Protein AF-A0A340X6Y0-F1 (afdb_monomer_lite)

pLDDT: mean 79.67, std 22.43, range [31.09, 96.88]

InterPro domains:
  IPR039491 Required for excision 1-B domain-containing protein [PF14966] (42-130)
  IPR039491 Required for excision 1-B domain-containing protein [PTHR28309] (11-131)

Radius of gyration: 25.01 Å; chains: 1; bounding box: 80×52×49 Å

Organism: Lipotes vexillifer (NCBI:txid118797)

Structure (mmCIF, N/CA/C/O backbone):
data_AF-A0A340X6Y0-F1
#
_entry.id   AF-A0A340X6Y0-F1
#
loop_
_atom_site.group_PDB
_atom_site.id
_atom_site.type_symbol
_atom_site.label_atom_id
_atom_site.label_alt_id
_atom_site.label_comp_id
_atom_site.label_asym_id
_atom_site.label_entity_id
_atom_site.label_seq_id
_atom_site.pdbx_PDB_ins_code
_atom_site.Cartn_x
_atom_site.Cartn_y
_atom_site.Cartn_z
_atom_site.occupancy
_atom_site.B_iso_or_equiv
_atom_site.auth_seq_id
_atom_site.auth_comp_id
_atom_site.auth_asym_id
_atom_site.auth_atom_id
_atom_site.pdbx_PDB_model_num
ATOM 1 N N . MET A 1 1 ? 61.331 38.396 15.611 1.00 37.50 1 MET A N 1
ATOM 2 C CA . MET A 1 1 ? 61.531 38.656 14.172 1.00 37.50 1 MET A CA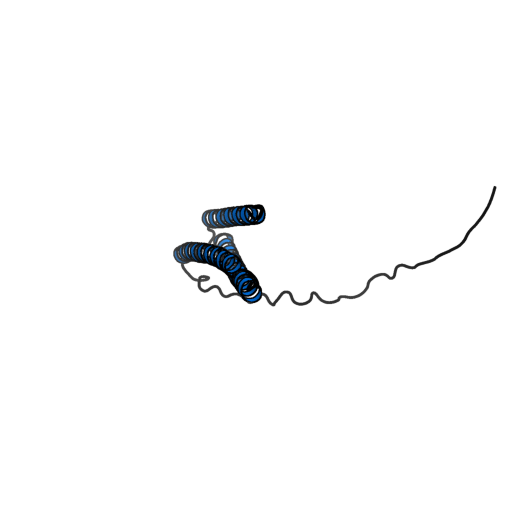 1
ATOM 3 C C . MET A 1 1 ? 60.151 38.738 13.546 1.00 37.50 1 MET A C 1
ATOM 5 O O . MET A 1 1 ? 59.350 37.839 13.745 1.00 37.50 1 MET A O 1
ATOM 9 N N . ILE A 1 2 ? 59.870 39.891 12.961 1.00 39.97 2 ILE A N 1
ATOM 10 C CA . ILE A 1 2 ? 58.587 40.432 12.496 1.00 39.97 2 ILE A CA 1
ATOM 11 C C . ILE A 1 2 ? 58.506 40.220 10.989 1.00 39.97 2 ILE A C 1
ATOM 13 O O . ILE A 1 2 ? 59.497 40.556 10.351 1.00 39.97 2 ILE A O 1
ATOM 17 N N . ILE A 1 3 ? 57.360 39.779 10.451 1.00 44.31 3 ILE A N 1
ATOM 18 C CA . ILE A 1 3 ? 56.737 40.378 9.252 1.00 44.31 3 ILE A CA 1
ATOM 19 C C . ILE A 1 3 ? 55.204 40.285 9.393 1.00 44.31 3 ILE A C 1
ATOM 21 O O . ILE A 1 3 ? 54.645 39.226 9.670 1.00 44.31 3 ILE A O 1
ATOM 25 N N . THR A 1 4 ? 54.586 41.450 9.241 1.00 41.12 4 THR A N 1
ATOM 26 C CA . THR A 1 4 ? 53.172 41.848 9.207 1.00 41.12 4 THR A CA 1
ATOM 27 C C . THR A 1 4 ? 52.508 41.563 7.846 1.00 41.12 4 THR A C 1
ATOM 29 O O . THR A 1 4 ? 53.166 41.652 6.818 1.00 41.12 4 THR A O 1
ATOM 32 N N . GLU A 1 5 ? 51.235 41.142 7.855 1.00 38.66 5 GLU A N 1
ATOM 33 C CA . GLU A 1 5 ? 50.047 41.845 7.301 1.00 38.66 5 GLU A CA 1
ATOM 34 C C . GLU A 1 5 ? 49.744 41.646 5.798 1.00 38.66 5 GLU A C 1
ATOM 36 O O . GLU A 1 5 ? 50.576 41.924 4.945 1.00 38.66 5 GLU A O 1
ATOM 41 N N . ALA A 1 6 ? 48.503 41.233 5.488 1.00 38.78 6 ALA A N 1
ATOM 42 C CA . ALA A 1 6 ? 47.619 41.916 4.528 1.00 38.78 6 ALA A CA 1
ATOM 43 C C . ALA A 1 6 ? 46.203 41.315 4.539 1.00 38.78 6 ALA A C 1
ATOM 45 O O . ALA A 1 6 ? 46.008 40.103 4.477 1.00 38.78 6 ALA A O 1
ATOM 46 N N . ALA A 1 7 ? 45.235 42.221 4.630 1.00 40.28 7 ALA A N 1
ATOM 47 C CA . ALA A 1 7 ? 43.799 42.025 4.703 1.00 40.28 7 ALA A CA 1
ATOM 48 C C . ALA A 1 7 ? 43.176 41.268 3.515 1.00 40.28 7 ALA A C 1
ATOM 50 O O . ALA A 1 7 ? 43.543 41.474 2.361 1.00 40.28 7 ALA A O 1
ATOM 51 N N . ALA A 1 8 ? 42.115 40.515 3.810 1.00 43.84 8 ALA A N 1
ATOM 52 C CA . ALA A 1 8 ? 40.936 40.440 2.952 1.00 43.84 8 ALA A CA 1
ATOM 53 C C . ALA A 1 8 ? 39.704 40.231 3.841 1.00 43.84 8 ALA A C 1
ATOM 55 O O . ALA A 1 8 ? 39.361 39.130 4.266 1.00 43.84 8 ALA A O 1
ATOM 56 N N . GLU A 1 9 ? 39.092 41.359 4.160 1.00 40.72 9 GLU A N 1
ATOM 57 C CA . GLU A 1 9 ? 37.748 41.510 4.686 1.00 40.72 9 GLU A CA 1
ATOM 58 C C . GLU A 1 9 ? 36.755 40.865 3.702 1.00 40.72 9 GLU A C 1
ATOM 60 O O . GLU A 1 9 ? 36.733 41.201 2.519 1.00 40.72 9 GLU A O 1
ATOM 65 N N . SER A 1 10 ? 35.929 39.923 4.155 1.00 37.00 10 SER A N 1
ATOM 66 C CA . SER A 1 10 ? 34.710 39.578 3.425 1.00 37.00 10 SER A CA 1
ATOM 67 C C . SER A 1 10 ? 33.596 39.364 4.429 1.00 37.00 10 SER A C 1
ATOM 69 O O . SER A 1 10 ? 33.452 38.317 5.060 1.00 37.00 10 SER A O 1
ATOM 71 N N . ALA A 1 11 ? 32.891 40.467 4.639 1.00 39.59 11 ALA A N 1
ATOM 72 C CA . ALA A 1 11 ? 31.735 40.592 5.487 1.00 39.59 11 ALA A CA 1
ATOM 73 C C . ALA A 1 11 ? 30.682 39.532 5.147 1.00 39.59 11 ALA A C 1
ATOM 75 O O . ALA A 1 11 ? 30.276 39.352 3.999 1.00 39.59 11 ALA A O 1
ATOM 76 N N . VAL A 1 12 ? 30.199 38.881 6.198 1.00 49.22 12 VAL A N 1
ATOM 77 C CA . VAL A 1 12 ? 28.907 38.203 6.225 1.00 49.22 12 VAL A CA 1
ATOM 78 C C . VAL A 1 12 ? 27.821 39.230 5.880 1.00 49.22 12 VAL A C 1
ATOM 80 O O . VAL A 1 12 ? 27.726 40.237 6.584 1.00 49.22 12 VAL A O 1
ATOM 83 N N . PRO A 1 13 ? 26.934 38.990 4.901 1.00 40.34 13 PRO A N 1
ATOM 84 C CA . PRO A 1 13 ? 25.617 39.582 4.939 1.00 40.34 13 PRO A CA 1
ATOM 85 C C . PRO A 1 13 ? 24.702 38.637 5.715 1.00 40.34 13 PRO A C 1
ATOM 87 O O . PRO A 1 13 ? 24.416 37.510 5.306 1.00 40.34 13 PRO A O 1
ATOM 90 N N . ALA A 1 14 ? 24.275 39.123 6.877 1.00 37.88 14 ALA A N 1
ATOM 91 C CA . ALA A 1 14 ? 23.161 38.580 7.619 1.00 37.88 14 ALA A CA 1
ATOM 92 C C . ALA A 1 14 ? 21.919 38.497 6.721 1.00 37.88 14 ALA A C 1
ATOM 94 O O . ALA A 1 14 ? 21.638 39.388 5.918 1.00 37.88 14 ALA A O 1
ATOM 95 N N . VAL A 1 15 ? 21.178 37.411 6.905 1.00 46.16 15 VAL A N 1
ATOM 96 C CA . VAL A 1 15 ? 19.830 37.196 6.381 1.00 46.16 15 VAL A CA 1
ATOM 97 C C . VAL A 1 15 ? 18.941 38.371 6.799 1.00 46.16 15 VAL A C 1
ATOM 99 O O . VAL A 1 15 ? 18.979 38.777 7.963 1.00 46.16 15 VAL A O 1
ATOM 102 N N . PRO A 1 16 ? 18.087 38.873 5.899 1.00 41.31 16 PRO A N 1
ATOM 103 C CA . PRO A 1 16 ? 16.692 38.913 6.314 1.00 41.31 16 PRO A CA 1
ATOM 104 C C . PRO A 1 16 ? 15.727 38.566 5.180 1.00 41.31 16 PRO A C 1
ATOM 106 O O . PRO A 1 16 ? 15.932 38.914 4.020 1.00 41.31 16 PRO A O 1
ATOM 109 N N . GLY A 1 17 ? 14.608 37.967 5.573 1.00 31.09 17 GLY A N 1
ATOM 110 C CA . GLY A 1 17 ? 13.371 38.070 4.813 1.00 31.09 17 GLY A CA 1
ATOM 111 C C . GLY A 1 17 ? 12.908 36.762 4.205 1.00 31.09 17 GLY A C 1
ATOM 112 O O . GLY A 1 17 ? 13.247 36.433 3.075 1.00 31.09 17 GLY A O 1
ATOM 113 N N . ASP A 1 18 ? 12.084 36.058 4.978 1.00 45.66 18 ASP A N 1
ATOM 114 C CA . ASP A 1 18 ? 10.811 35.492 4.533 1.00 45.66 18 ASP A CA 1
ATOM 115 C C . ASP A 1 18 ? 10.592 35.432 3.014 1.00 45.66 18 ASP A C 1
ATOM 117 O O . ASP A 1 18 ? 9.851 36.219 2.425 1.00 45.66 18 ASP A O 1
ATOM 121 N N . ALA A 1 19 ? 11.140 34.400 2.384 1.00 36.59 19 ALA A N 1
ATOM 122 C CA . ALA A 1 19 ? 10.556 33.848 1.175 1.00 36.59 19 ALA A CA 1
ATOM 123 C C . ALA A 1 19 ? 9.753 32.614 1.581 1.00 36.59 19 ALA A C 1
ATOM 125 O O . ALA A 1 19 ? 10.180 31.475 1.409 1.00 36.59 19 ALA A O 1
ATOM 126 N N . LYS A 1 20 ? 8.609 32.909 2.213 1.00 39.62 20 LYS A N 1
ATOM 127 C CA . LYS A 1 20 ? 7.320 32.235 2.041 1.00 39.62 20 LYS A CA 1
ATOM 128 C C . LYS A 1 20 ? 7.466 30.779 1.616 1.00 39.62 20 LYS A C 1
ATOM 130 O O . LYS A 1 20 ? 7.682 30.512 0.440 1.00 39.62 20 LYS A O 1
ATOM 135 N N . ALA A 1 21 ? 7.283 29.873 2.579 1.00 40.72 21 ALA A N 1
ATOM 136 C CA . ALA A 1 21 ? 7.015 28.461 2.350 1.00 40.72 21 ALA A CA 1
ATOM 137 C C . ALA A 1 21 ? 6.123 28.304 1.108 1.00 40.72 21 ALA A C 1
ATOM 139 O O . ALA A 1 21 ? 4.916 28.555 1.147 1.00 40.72 21 ALA A O 1
ATOM 140 N N . THR A 1 22 ? 6.759 27.989 -0.020 1.00 36.94 22 THR A N 1
ATOM 141 C CA . THR A 1 22 ? 6.096 27.829 -1.305 1.00 36.94 22 THR A CA 1
ATOM 142 C C . THR A 1 22 ? 5.240 26.592 -1.183 1.00 36.94 22 THR A C 1
ATOM 144 O O . THR A 1 22 ? 5.757 25.480 -1.191 1.00 36.94 22 THR A O 1
ATOM 147 N N . GLY A 1 23 ? 3.945 26.840 -0.989 1.00 39.06 23 GLY A N 1
ATOM 148 C CA . GLY A 1 23 ? 2.847 25.912 -1.193 1.00 39.06 23 GLY A CA 1
ATOM 149 C C . GLY A 1 23 ? 3.182 24.477 -0.826 1.00 39.06 23 GLY A C 1
ATOM 150 O O . GLY A 1 23 ? 3.366 23.645 -1.712 1.00 39.06 23 GLY A O 1
ATOM 151 N N . ALA A 1 24 ? 3.129 24.152 0.471 1.00 36.25 24 ALA A N 1
ATOM 152 C CA . ALA A 1 24 ? 2.503 22.876 0.790 1.00 36.25 24 ALA A CA 1
ATOM 153 C C . ALA A 1 24 ? 1.181 22.899 0.012 1.00 36.25 24 ALA A C 1
ATOM 155 O O . ALA A 1 24 ? 0.448 23.881 0.194 1.00 36.25 24 ALA A O 1
ATOM 156 N N . PRO A 1 25 ? 0.924 21.948 -0.910 1.00 43.91 25 PRO A N 1
ATOM 157 C CA . PRO A 1 25 ? -0.356 21.920 -1.584 1.00 43.91 25 PRO A CA 1
ATOM 158 C C . PRO A 1 25 ? -1.355 21.949 -0.447 1.00 43.91 25 PRO A C 1
ATOM 160 O O . PRO A 1 25 ? -1.241 21.153 0.496 1.00 43.91 25 PRO A O 1
ATOM 163 N N . GLU A 1 26 ? -2.183 22.993 -0.472 1.00 39.19 26 GLU A N 1
ATOM 164 C CA . GLU A 1 26 ? -3.380 23.135 0.330 1.00 39.19 26 GLU A CA 1
ATOM 165 C C . GLU A 1 26 ? -3.858 21.720 0.560 1.00 39.19 26 GLU A C 1
ATOM 167 O O . GLU A 1 26 ? -4.060 21.011 -0.426 1.00 39.19 26 GLU A O 1
ATOM 172 N N . ARG A 1 27 ? -3.764 21.243 1.813 1.00 48.88 27 ARG A N 1
ATOM 173 C CA . ARG A 1 27 ? -4.063 19.852 2.139 1.00 48.88 27 ARG A CA 1
ATOM 174 C C . ARG A 1 27 ? -5.483 19.689 1.655 1.00 48.88 27 ARG A C 1
ATOM 176 O O . ARG A 1 27 ? -6.389 20.090 2.383 1.00 48.88 27 ARG A O 1
ATOM 183 N N . GLU A 1 28 ? -5.657 19.211 0.422 1.00 43.75 28 GLU A N 1
ATOM 184 C CA . GLU A 1 28 ? -6.942 18.857 -0.125 1.00 43.75 28 GLU A CA 1
ATOM 185 C C . GLU A 1 28 ? -7.464 17.988 0.985 1.00 43.75 28 GLU A C 1
ATOM 187 O O . GLU A 1 28 ? -6.822 16.999 1.368 1.00 43.75 28 GLU A O 1
ATOM 192 N N . GLN A 1 29 ? -8.500 18.481 1.657 1.00 47.78 29 GLN A N 1
ATOM 193 C CA . GLN A 1 29 ? -9.176 17.697 2.654 1.00 47.78 29 GLN A CA 1
ATOM 194 C C . GLN A 1 29 ? -9.750 16.579 1.812 1.00 47.78 29 GLN A C 1
ATOM 196 O O . GLN A 1 29 ? -10.812 16.724 1.219 1.00 47.78 29 GLN A O 1
ATOM 201 N N . LEU A 1 30 ? -8.952 15.525 1.641 1.00 65.25 30 LEU A N 1
ATOM 202 C CA . LEU A 1 30 ? -9.315 14.311 0.963 1.00 65.25 30 LEU A CA 1
ATOM 203 C C . LEU A 1 30 ? -10.413 13.786 1.860 1.00 65.25 30 LEU A C 1
ATOM 205 O O . LEU A 1 30 ? -10.168 13.218 2.928 1.00 65.25 30 LEU A O 1
ATOM 209 N N . VAL A 1 31 ? -11.641 14.142 1.496 1.00 83.12 31 VAL A N 1
ATOM 210 C CA . VAL A 1 31 ? -12.831 13.616 2.125 1.00 83.12 31 VAL A CA 1
ATOM 211 C C . VAL A 1 31 ? -12.851 12.175 1.678 1.00 83.12 31 VAL A C 1
ATOM 213 O O . VAL A 1 31 ? -13.279 11.837 0.576 1.00 83.12 31 VAL A O 1
ATOM 216 N N . TRP A 1 32 ? -12.251 11.333 2.509 1.00 87.69 32 TRP A N 1
ATOM 217 C CA . TRP A 1 32 ? -12.184 9.924 2.222 1.00 87.69 32 TRP A CA 1
ATOM 218 C C . TRP A 1 32 ? -13.608 9.369 2.205 1.00 87.69 32 TRP A C 1
ATOM 220 O O . TRP A 1 32 ? -14.364 9.616 3.147 1.00 87.69 32 TRP A O 1
ATOM 230 N N . PRO A 1 33 ? -13.986 8.583 1.187 1.00 87.56 33 PRO A N 1
ATOM 231 C CA . PRO A 1 33 ? -15.345 8.052 1.073 1.00 87.56 33 PRO A CA 1
ATOM 232 C C . PRO A 1 33 ? -15.717 7.134 2.248 1.00 87.56 33 PRO A C 1
ATOM 234 O O . PRO A 1 33 ? -16.889 6.885 2.505 1.00 87.56 33 PRO A O 1
ATOM 237 N N . TRP A 1 34 ? -14.721 6.631 2.982 1.00 90.19 34 TRP A N 1
ATOM 238 C CA . TRP A 1 34 ? -14.896 5.786 4.159 1.00 90.19 34 TRP A CA 1
ATOM 239 C C . TRP A 1 34 ? -14.922 6.547 5.492 1.00 90.19 34 TRP A C 1
ATOM 241 O O . TRP A 1 34 ? -15.042 5.902 6.535 1.00 90.19 34 TRP A O 1
ATOM 251 N N . LYS A 1 35 ? -14.825 7.884 5.496 1.00 89.19 35 LYS A N 1
ATOM 252 C CA . LYS A 1 35 ? -14.695 8.687 6.723 1.00 89.19 35 LYS A CA 1
ATOM 253 C C . LYS A 1 35 ? -15.831 8.434 7.720 1.00 89.19 35 LYS A C 1
ATOM 255 O O . LYS A 1 35 ? -15.558 8.175 8.888 1.00 89.19 35 LYS A O 1
ATOM 260 N N . ASP A 1 36 ? -17.062 8.330 7.227 1.00 88.69 36 ASP A N 1
ATOM 261 C CA . ASP A 1 36 ? -18.253 8.035 8.039 1.00 88.69 36 ASP A CA 1
ATOM 262 C C . ASP A 1 36 ? -18.677 6.553 7.984 1.00 88.69 36 ASP A C 1
ATOM 264 O O . ASP A 1 36 ? -19.691 6.146 8.550 1.00 88.69 36 ASP A O 1
ATOM 268 N N . ALA A 1 37 ? -17.909 5.707 7.291 1.00 93.19 37 ALA A N 1
ATOM 269 C CA . ALA A 1 37 ? -18.257 4.303 7.099 1.00 93.19 37 ALA A CA 1
ATOM 270 C C . ALA A 1 37 ? -17.946 3.455 8.341 1.00 93.19 37 ALA A C 1
ATOM 272 O O . ALA A 1 37 ? -17.024 3.747 9.099 1.00 93.19 37 ALA A O 1
ATOM 273 N N . ALA A 1 38 ? -18.645 2.333 8.529 1.00 95.50 38 ALA A N 1
ATOM 274 C CA . ALA A 1 38 ? -18.382 1.410 9.639 1.00 95.50 38 ALA A CA 1
ATOM 275 C C . ALA A 1 38 ? -16.942 0.849 9.624 1.00 95.50 38 ALA A C 1
ATOM 277 O O . ALA A 1 38 ? -16.329 0.719 8.568 1.00 95.50 38 ALA A O 1
ATOM 278 N N . ILE A 1 39 ? -16.411 0.420 10.779 1.00 94.81 39 ILE A N 1
ATOM 279 C CA . ILE A 1 39 ? -15.050 -0.159 10.891 1.00 94.81 39 ILE A CA 1
ATOM 280 C C . ILE A 1 39 ? -14.827 -1.313 9.899 1.00 94.81 39 ILE A C 1
ATOM 282 O O . ILE A 1 39 ? -13.766 -1.405 9.286 1.00 94.81 39 ILE A O 1
ATOM 286 N N . ARG A 1 40 ? -15.844 -2.157 9.669 1.00 95.38 40 ARG A N 1
ATOM 287 C CA . ARG A 1 40 ? -15.771 -3.231 8.663 1.00 95.38 40 ARG A CA 1
ATOM 288 C C . ARG A 1 40 ? -15.453 -2.706 7.260 1.00 95.38 40 ARG A C 1
ATOM 290 O O . ARG A 1 40 ? -14.691 -3.352 6.552 1.00 95.38 40 ARG A O 1
ATOM 297 N N . ALA A 1 41 ? -15.986 -1.548 6.871 1.00 95.62 41 ALA A N 1
ATOM 298 C CA . ALA A 1 41 ? -15.694 -0.951 5.571 1.00 95.62 41 ALA A CA 1
ATOM 299 C C . ALA A 1 41 ? -14.231 -0.497 5.464 1.00 95.62 41 ALA A C 1
ATOM 301 O O . ALA A 1 41 ? -13.633 -0.663 4.408 1.00 95.62 41 ALA A O 1
ATOM 302 N N . LEU A 1 42 ? -13.623 -0.012 6.553 1.00 95.44 42 LEU A N 1
ATOM 303 C CA . LEU A 1 42 ? -12.199 0.354 6.569 1.00 95.44 42 LEU A CA 1
ATOM 304 C C . LEU A 1 42 ? -11.317 -0.881 6.415 1.00 95.44 42 LEU A C 1
ATOM 306 O O . LEU A 1 42 ? -10.376 -0.865 5.629 1.00 95.44 42 LEU A O 1
ATOM 310 N N . VAL A 1 43 ? -11.654 -1.974 7.106 1.00 95.06 43 VAL A N 1
ATOM 311 C CA . VAL A 1 43 ? -10.947 -3.255 6.950 1.00 95.06 43 VAL A CA 1
ATOM 312 C C . VAL A 1 43 ? -11.040 -3.747 5.504 1.00 95.06 43 VAL A C 1
ATOM 314 O O . VAL A 1 43 ? -10.023 -4.092 4.907 1.00 95.06 43 VAL A O 1
ATOM 317 N N . GLN A 1 44 ? -12.232 -3.709 4.900 1.00 96.12 44 GLN A N 1
ATOM 318 C CA . GLN A 1 44 ? -12.396 -4.070 3.487 1.00 96.12 44 GLN A CA 1
ATOM 319 C C . GLN A 1 44 ? -11.622 -3.136 2.553 1.00 96.12 44 GLN A C 1
ATOM 321 O O . GLN A 1 44 ? -10.999 -3.595 1.596 1.00 96.12 44 GLN A O 1
ATOM 326 N N . ARG A 1 45 ? -11.588 -1.835 2.853 1.00 96.44 45 ARG A N 1
ATOM 327 C CA . ARG A 1 45 ? -10.809 -0.878 2.070 1.00 96.44 45 ARG A CA 1
ATOM 328 C C . ARG A 1 45 ? -9.314 -1.170 2.150 1.00 96.44 45 ARG A C 1
ATOM 330 O O . ARG A 1 45 ? -8.657 -1.132 1.118 1.00 96.44 45 ARG A O 1
ATOM 337 N N . ILE A 1 46 ? -8.787 -1.548 3.316 1.00 95.50 46 ILE A N 1
ATOM 338 C CA . ILE A 1 46 ? -7.389 -1.984 3.454 1.00 95.50 46 ILE A CA 1
ATOM 339 C C . ILE A 1 46 ? -7.113 -3.197 2.560 1.00 95.50 46 ILE A C 1
ATOM 341 O O . ILE A 1 46 ? -6.129 -3.184 1.825 1.00 95.50 46 ILE A O 1
ATOM 345 N N . HIS A 1 47 ? -7.981 -4.215 2.553 1.00 94.81 47 HIS A N 1
ATOM 346 C CA . HIS A 1 47 ? -7.823 -5.366 1.652 1.00 94.81 47 HIS A CA 1
ATOM 347 C C . HIS A 1 47 ? -7.815 -4.959 0.175 1.00 94.81 47 HIS A C 1
ATOM 349 O O . HIS A 1 47 ? -6.984 -5.442 -0.595 1.00 94.81 47 HIS A O 1
ATOM 355 N N . GLN A 1 48 ? -8.695 -4.038 -0.214 1.00 96.25 48 GLN A N 1
ATOM 356 C CA . GLN A 1 48 ? -8.728 -3.514 -1.574 1.00 96.25 48 GLN A CA 1
ATOM 357 C C . GLN A 1 48 ? -7.432 -2.764 -1.925 1.00 96.25 48 GLN A C 1
ATOM 359 O O . GLN A 1 48 ? -6.852 -3.006 -2.980 1.00 96.25 48 GLN A O 1
ATOM 364 N N . LEU A 1 49 ? -6.915 -1.936 -1.015 1.00 95.62 49 LEU A N 1
ATOM 365 C CA . LEU A 1 49 ? -5.641 -1.229 -1.185 1.00 95.62 49 LEU A CA 1
ATOM 366 C C . LEU A 1 49 ? -4.457 -2.204 -1.320 1.00 95.62 49 LEU A C 1
ATOM 368 O O . LEU A 1 49 ? -3.554 -1.978 -2.126 1.00 95.62 49 LEU A O 1
ATOM 372 N N . GLN A 1 50 ? -4.480 -3.332 -0.601 1.00 94.50 50 GLN A N 1
ATOM 373 C CA . GLN A 1 50 ? -3.499 -4.409 -0.783 1.00 94.50 50 GLN A CA 1
ATOM 374 C C . GLN A 1 50 ? -3.587 -5.047 -2.174 1.00 94.50 50 GLN A C 1
ATOM 376 O O . GLN A 1 50 ? -2.561 -5.291 -2.815 1.00 94.50 50 GLN A O 1
ATOM 381 N N . ALA A 1 51 ? -4.802 -5.302 -2.662 1.00 94.25 51 ALA A N 1
ATOM 382 C CA . ALA A 1 51 ? -5.016 -5.855 -3.995 1.00 94.25 51 ALA A CA 1
ATOM 383 C C . ALA A 1 51 ? -4.534 -4.891 -5.094 1.00 94.25 51 ALA A C 1
ATOM 385 O O . ALA A 1 51 ? -3.855 -5.323 -6.031 1.00 94.25 51 ALA A O 1
ATOM 386 N N . GLU A 1 52 ? -4.818 -3.594 -4.948 1.00 94.75 52 GLU A N 1
ATOM 387 C CA . GLU A 1 52 ? -4.356 -2.527 -5.843 1.00 94.75 52 GLU A CA 1
ATOM 388 C C . GLU A 1 52 ? -2.822 -2.462 -5.887 1.00 94.75 52 GLU A C 1
ATOM 390 O O . GLU A 1 52 ? -2.231 -2.498 -6.969 1.00 94.75 52 GLU A O 1
ATOM 395 N N . ARG A 1 53 ? -2.150 -2.483 -4.729 1.00 93.69 53 ARG A N 1
ATOM 396 C CA . ARG A 1 53 ? -0.679 -2.533 -4.650 1.00 93.69 53 ARG A CA 1
ATOM 397 C C . ARG A 1 53 ? -0.095 -3.785 -5.295 1.00 93.69 53 ARG A C 1
ATOM 399 O O . ARG A 1 53 ? 0.875 -3.706 -6.050 1.00 93.69 53 ARG A O 1
ATOM 406 N N . ALA A 1 54 ? -0.687 -4.951 -5.044 1.00 91.94 54 ALA A N 1
ATOM 407 C CA . ALA A 1 54 ? -0.252 -6.195 -5.673 1.00 91.94 54 ALA A CA 1
ATOM 408 C C . ALA A 1 54 ? -0.412 -6.147 -7.202 1.00 91.94 54 ALA A C 1
ATOM 410 O O . ALA A 1 54 ? 0.449 -6.642 -7.931 1.00 91.94 54 ALA A O 1
ATOM 411 N N . GLN A 1 55 ? -1.489 -5.536 -7.701 1.00 94.56 55 GLN A N 1
ATOM 412 C CA . GLN A 1 55 ? -1.696 -5.328 -9.132 1.00 94.56 55 GLN A CA 1
ATOM 413 C C . GLN A 1 55 ? -0.679 -4.345 -9.719 1.00 94.56 55 GLN A C 1
ATOM 415 O O . GLN A 1 55 ? -0.149 -4.605 -10.798 1.00 94.56 55 GLN A O 1
ATOM 420 N N . ALA A 1 56 ? -0.371 -3.258 -9.012 1.00 92.81 56 ALA A N 1
ATOM 421 C CA . ALA A 1 56 ? 0.624 -2.276 -9.424 1.00 92.81 56 ALA A CA 1
ATOM 422 C C . ALA A 1 56 ? 2.024 -2.906 -9.562 1.00 92.81 56 ALA A C 1
ATOM 424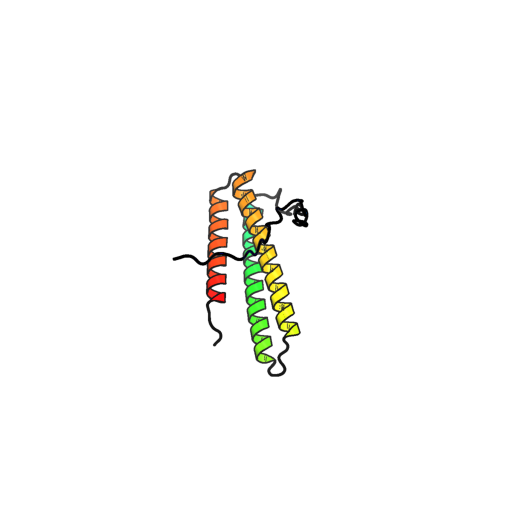 O O . ALA A 1 56 ? 2.683 -2.706 -10.582 1.00 92.81 56 ALA A O 1
ATOM 425 N N . PHE A 1 57 ? 2.433 -3.768 -8.619 1.00 90.62 57 PHE A N 1
ATOM 426 C CA . PHE A 1 57 ? 3.670 -4.553 -8.749 1.00 90.62 57 PHE A CA 1
ATOM 427 C C . PHE A 1 57 ? 3.664 -5.451 -9.991 1.00 90.62 57 PHE A C 1
ATOM 429 O O . PHE A 1 57 ? 4.623 -5.434 -10.759 1.00 90.62 57 PHE A O 1
ATOM 436 N N . ARG A 1 58 ? 2.578 -6.201 -10.231 1.00 93.62 58 ARG A N 1
ATOM 437 C CA . ARG A 1 58 ? 2.478 -7.064 -11.423 1.00 93.62 58 ARG A CA 1
ATOM 438 C C . ARG A 1 58 ? 2.576 -6.265 -12.724 1.00 93.62 58 ARG A C 1
ATOM 440 O O . ARG A 1 58 ? 3.237 -6.715 -13.655 1.00 93.62 58 ARG A O 1
ATOM 447 N N . ARG A 1 59 ? 1.947 -5.085 -12.790 1.00 95.12 59 ARG A N 1
ATOM 448 C CA . ARG A 1 59 ? 2.042 -4.185 -13.953 1.00 95.12 59 ARG A CA 1
ATOM 449 C C . ARG A 1 59 ? 3.470 -3.695 -14.178 1.00 95.12 59 ARG A C 1
ATOM 451 O O . ARG A 1 59 ? 3.910 -3.674 -15.321 1.00 95.12 59 ARG A O 1
ATOM 458 N N . LEU A 1 60 ? 4.197 -3.347 -13.116 1.00 93.81 60 LEU A N 1
ATOM 459 C CA . LEU A 1 60 ? 5.599 -2.940 -13.220 1.00 93.81 60 LEU A CA 1
ATOM 460 C C . LEU A 1 60 ? 6.482 -4.067 -13.756 1.00 93.81 60 LEU A C 1
ATOM 462 O O . LEU A 1 60 ? 7.264 -3.844 -14.676 1.00 93.81 60 LEU A O 1
ATOM 466 N N . GLU A 1 61 ? 6.338 -5.276 -13.211 1.00 93.31 61 GLU A N 1
ATOM 467 C CA . GLU A 1 61 ? 7.084 -6.443 -13.689 1.00 93.31 61 GLU A CA 1
ATOM 468 C C . GLU A 1 61 ? 6.796 -6.735 -15.163 1.00 93.31 61 GLU A C 1
ATOM 470 O O . GLU A 1 61 ? 7.714 -7.008 -15.933 1.00 93.31 61 GLU A O 1
ATOM 475 N N . GLU A 1 62 ? 5.528 -6.667 -15.568 1.00 95.69 62 GLU A N 1
ATOM 476 C CA . GLU A 1 62 ? 5.137 -6.898 -16.954 1.00 95.69 62 GLU A CA 1
ATOM 477 C C . GLU A 1 62 ? 5.657 -5.800 -17.888 1.00 95.69 62 GLU A C 1
ATOM 479 O O . GLU A 1 62 ? 6.230 -6.107 -18.931 1.00 95.69 62 GLU A O 1
ATOM 484 N N . GLY A 1 63 ? 5.556 -4.531 -17.485 1.00 94.94 63 GLY A N 1
ATOM 485 C CA . GLY A 1 63 ? 6.150 -3.415 -18.219 1.00 94.94 63 GLY A CA 1
ATOM 486 C C . GLY A 1 63 ? 7.660 -3.576 -18.388 1.00 94.94 63 GLY A C 1
ATOM 487 O O . GLY A 1 63 ? 8.189 -3.327 -19.469 1.00 94.94 63 GLY A O 1
ATOM 488 N N . HIS A 1 64 ? 8.352 -4.069 -17.358 1.00 94.00 64 HIS A N 1
ATOM 489 C CA . HIS A 1 64 ? 9.782 -4.356 -17.431 1.00 94.00 64 HIS A CA 1
ATOM 490 C C . HIS A 1 64 ? 10.096 -5.518 -18.386 1.00 94.00 64 HIS A C 1
ATOM 492 O O . HIS A 1 64 ? 11.007 -5.411 -19.205 1.00 94.00 64 HIS A O 1
ATOM 498 N N . ARG A 1 65 ? 9.316 -6.609 -18.360 1.00 94.50 65 ARG A N 1
ATOM 499 C CA . ARG A 1 65 ? 9.466 -7.716 -19.325 1.00 94.50 65 ARG A CA 1
ATOM 500 C C . ARG A 1 65 ? 9.229 -7.252 -20.761 1.00 94.50 65 ARG A C 1
ATOM 502 O O . ARG A 1 65 ? 9.975 -7.655 -21.649 1.00 94.50 65 ARG A O 1
ATOM 509 N N . GLN A 1 66 ? 8.216 -6.418 -20.995 1.00 94.56 66 GLN A N 1
ATOM 510 C CA . GLN A 1 66 ? 7.931 -5.847 -22.316 1.00 94.56 66 GLN A CA 1
ATOM 511 C C . GLN A 1 66 ? 9.066 -4.942 -22.794 1.00 94.56 66 GLN A C 1
ATOM 513 O O . GLN A 1 66 ? 9.482 -5.063 -23.942 1.00 94.56 66 GLN A O 1
ATOM 518 N N . TYR A 1 67 ? 9.608 -4.107 -21.905 1.00 93.75 67 TYR A N 1
ATOM 519 C CA . TYR A 1 67 ? 10.773 -3.273 -22.189 1.00 93.75 67 TYR A CA 1
ATOM 520 C C . TYR A 1 67 ? 11.985 -4.110 -22.621 1.00 93.75 67 TYR A C 1
ATOM 522 O O . TYR A 1 67 ? 12.594 -3.819 -23.641 1.00 93.75 67 TYR A O 1
ATOM 530 N N . LEU A 1 68 ? 12.302 -5.197 -21.910 1.00 93.69 68 LEU A N 1
ATOM 531 C CA . LEU A 1 68 ? 13.408 -6.082 -22.298 1.00 93.69 68 LEU A CA 1
ATOM 532 C C . LEU A 1 68 ? 13.135 -6.818 -23.620 1.00 93.69 68 LEU A C 1
ATOM 534 O O . LEU A 1 68 ? 14.045 -7.008 -24.424 1.00 93.69 68 LEU A O 1
ATOM 538 N N . ARG A 1 69 ? 11.881 -7.224 -23.860 1.00 93.19 69 ARG A N 1
ATOM 539 C CA . ARG A 1 69 ? 11.468 -7.938 -25.079 1.00 93.19 69 ARG A CA 1
ATOM 540 C C . ARG A 1 69 ? 11.416 -7.065 -26.326 1.00 93.19 69 ARG A C 1
ATOM 542 O O . ARG A 1 69 ? 11.490 -7.628 -27.413 1.00 93.19 69 ARG A O 1
ATOM 549 N N . SER A 1 70 ? 11.277 -5.742 -26.204 1.00 90.31 70 SER A N 1
ATOM 550 C CA . SER A 1 70 ? 11.224 -4.867 -27.383 1.00 90.31 70 SER A CA 1
ATOM 551 C C . SER A 1 70 ? 12.514 -4.933 -28.202 1.00 90.31 70 SER A C 1
ATOM 553 O O . S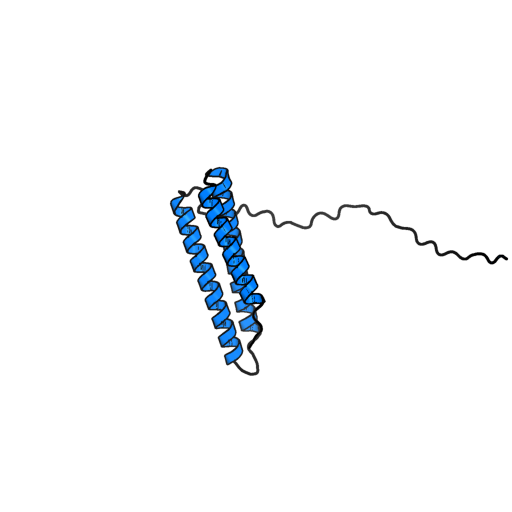ER A 1 70 ? 12.487 -4.653 -29.395 1.00 90.31 70 SER A O 1
ATOM 555 N N . GLY A 1 71 ? 13.630 -5.317 -27.565 1.00 82.25 71 GLY A N 1
ATOM 556 C CA . GLY A 1 71 ? 14.953 -5.304 -28.176 1.00 82.25 71 GLY A CA 1
ATOM 557 C C . GLY A 1 71 ? 15.366 -3.890 -28.603 1.00 82.25 71 GLY A C 1
ATOM 558 O O . GLY A 1 71 ? 14.629 -2.929 -28.378 1.00 82.25 71 GLY A O 1
ATOM 559 N N . PRO A 1 72 ? 16.558 -3.721 -29.189 1.00 85.31 72 PRO A N 1
ATOM 560 C CA . PRO A 1 72 ? 16.960 -2.445 -29.764 1.00 85.31 72 PRO A CA 1
ATOM 561 C C . PRO A 1 72 ? 16.112 -2.077 -31.007 1.00 85.31 72 PRO A C 1
ATOM 563 O O . PRO A 1 72 ? 15.956 -2.924 -31.887 1.00 85.31 72 PRO A O 1
ATOM 566 N N . PRO A 1 73 ? 15.633 -0.821 -31.136 1.00 85.69 73 PRO A N 1
ATOM 567 C CA . PRO A 1 73 ? 15.698 0.234 -30.127 1.00 85.69 73 PRO A CA 1
ATOM 568 C C . PRO A 1 73 ? 14.656 0.010 -29.020 1.00 85.69 73 PRO A C 1
ATOM 570 O O . PRO A 1 73 ? 13.477 -0.202 -29.294 1.00 85.69 73 PRO A O 1
ATOM 573 N N . TYR A 1 74 ? 15.091 0.096 -27.760 1.00 90.81 74 TYR A N 1
ATOM 574 C CA . TYR A 1 74 ? 14.196 -0.091 -26.621 1.00 90.81 74 TYR A CA 1
ATOM 575 C C . TYR A 1 74 ? 13.093 0.975 -26.582 1.00 90.81 74 TYR A C 1
ATOM 577 O O . TYR A 1 74 ? 13.376 2.167 -26.730 1.00 90.81 74 TYR A O 1
ATOM 585 N N . ASP A 1 75 ? 11.855 0.571 -26.284 1.00 92.38 75 ASP A N 1
ATOM 586 C CA . ASP A 1 75 ? 10.730 1.500 -26.086 1.00 92.38 75 ASP A CA 1
ATOM 587 C C . ASP A 1 75 ? 10.754 2.104 -24.669 1.00 92.38 75 ASP A C 1
ATOM 589 O O . ASP A 1 75 ? 9.941 1.808 -23.785 1.00 92.38 75 ASP A O 1
ATOM 593 N N . PHE A 1 76 ? 11.764 2.940 -24.428 1.00 94.19 76 PHE A N 1
ATOM 594 C CA . PHE A 1 76 ? 11.945 3.626 -23.153 1.00 94.19 76 PHE A CA 1
ATOM 595 C C . PHE A 1 76 ? 10.796 4.588 -22.795 1.00 94.19 76 PHE A C 1
ATOM 597 O O . PHE A 1 76 ? 10.402 4.595 -21.624 1.00 94.19 76 PHE A O 1
ATOM 604 N N . PRO A 1 77 ? 10.213 5.373 -23.731 1.00 95.38 77 PRO A N 1
ATOM 605 C CA . PRO A 1 77 ? 9.080 6.242 -23.418 1.00 95.38 77 PRO A CA 1
ATOM 606 C C . PRO A 1 77 ? 7.896 5.478 -22.817 1.00 95.38 77 PRO A C 1
ATOM 608 O O . PRO A 1 77 ? 7.381 5.880 -21.771 1.00 95.38 77 PRO A O 1
ATOM 611 N N . ARG A 1 78 ? 7.513 4.337 -23.403 1.00 93.94 78 ARG A N 1
ATOM 612 C CA . ARG A 1 78 ? 6.420 3.508 -22.878 1.00 93.94 78 ARG A CA 1
ATOM 613 C C . ARG A 1 78 ? 6.735 2.924 -21.504 1.00 93.94 78 ARG A C 1
ATOM 615 O O . ARG A 1 78 ? 5.880 2.937 -20.612 1.00 93.94 78 ARG A O 1
ATOM 622 N N . TYR A 1 79 ? 7.957 2.429 -21.312 1.00 95.06 79 TYR A N 1
ATOM 623 C CA . TYR A 1 79 ? 8.374 1.892 -20.018 1.00 95.06 79 TYR A CA 1
ATOM 624 C C . TYR A 1 79 ? 8.360 2.971 -18.929 1.00 95.06 79 TYR A C 1
ATOM 626 O O . TYR A 1 79 ? 7.811 2.752 -17.848 1.00 95.06 79 TYR A O 1
ATOM 634 N N . ARG A 1 80 ? 8.874 4.170 -19.227 1.00 96.56 80 ARG A N 1
ATOM 635 C CA . ARG A 1 80 ? 8.849 5.311 -18.304 1.00 96.56 80 ARG A CA 1
ATOM 636 C C . ARG A 1 80 ? 7.421 5.687 -17.903 1.00 96.56 80 ARG A C 1
ATOM 638 O O . ARG A 1 80 ? 7.186 5.905 -16.715 1.00 96.56 80 ARG A O 1
ATOM 645 N N . SER A 1 81 ? 6.482 5.746 -18.849 1.00 96.56 81 SER A N 1
ATOM 646 C CA . SER A 1 81 ? 5.070 6.017 -18.541 1.00 96.56 81 SER A CA 1
ATOM 647 C C . SER A 1 81 ? 4.491 4.963 -17.596 1.00 96.56 81 SER A C 1
ATOM 649 O O . SER A 1 81 ? 3.901 5.313 -16.578 1.00 96.56 81 SER A O 1
ATOM 651 N N . THR A 1 82 ? 4.777 3.681 -17.851 1.00 95.81 82 THR A N 1
ATOM 652 C CA . THR A 1 82 ? 4.343 2.576 -16.978 1.00 95.81 82 THR A CA 1
ATOM 653 C C . THR A 1 82 ? 4.888 2.729 -15.553 1.00 95.81 82 THR A C 1
ATOM 655 O O . THR A 1 82 ? 4.146 2.599 -14.580 1.00 95.81 82 THR A O 1
ATOM 658 N N . VAL A 1 83 ? 6.182 3.039 -15.407 1.00 95.75 83 VAL A N 1
ATOM 659 C CA . VAL A 1 83 ? 6.812 3.274 -14.095 1.00 95.75 83 VAL A CA 1
ATOM 660 C C . VAL A 1 83 ? 6.150 4.448 -13.374 1.00 95.75 83 VAL A C 1
ATOM 662 O O . VAL A 1 83 ? 5.895 4.369 -12.170 1.00 95.75 83 VAL A O 1
ATOM 665 N N . HIS A 1 84 ? 5.859 5.530 -14.097 1.00 95.88 84 HIS A N 1
ATOM 666 C CA . HIS A 1 84 ? 5.225 6.713 -13.530 1.00 95.88 84 HIS A CA 1
ATOM 667 C C . HIS A 1 84 ? 3.818 6.412 -12.999 1.00 95.88 84 HIS A C 1
ATOM 669 O O . HIS A 1 84 ? 3.539 6.691 -11.833 1.00 95.88 84 HIS A O 1
ATOM 675 N N . GLU A 1 85 ? 2.966 5.778 -13.808 1.00 95.88 85 GLU A N 1
ATOM 676 C CA . GLU A 1 85 ? 1.606 5.379 -13.421 1.00 95.88 85 GLU A CA 1
ATOM 677 C C . GLU A 1 85 ? 1.606 4.450 -12.202 1.00 95.88 85 GLU A C 1
ATOM 679 O O . GLU A 1 85 ? 0.859 4.656 -11.243 1.00 95.88 85 GLU A O 1
ATOM 684 N N . VAL A 1 86 ? 2.490 3.449 -12.195 1.00 94.44 86 VAL A N 1
ATOM 685 C CA . VAL A 1 86 ? 2.624 2.530 -11.062 1.00 94.44 86 VAL A CA 1
ATOM 686 C C . VAL A 1 86 ? 3.070 3.273 -9.798 1.00 94.44 86 VAL A C 1
ATOM 688 O O . VAL A 1 86 ? 2.515 3.042 -8.723 1.00 94.44 86 VAL A O 1
ATOM 691 N N . THR A 1 87 ? 4.028 4.195 -9.913 1.00 93.12 87 THR A N 1
ATOM 692 C CA . THR A 1 87 ? 4.515 4.998 -8.778 1.00 93.12 87 THR A CA 1
ATOM 693 C C . THR A 1 87 ? 3.393 5.846 -8.180 1.00 93.12 87 THR A C 1
ATOM 695 O O . THR A 1 87 ? 3.236 5.889 -6.959 1.00 93.12 87 THR A O 1
ATOM 698 N N . GLN A 1 88 ? 2.572 6.477 -9.024 1.00 94.75 88 GLN A N 1
ATOM 699 C CA . GLN A 1 88 ? 1.409 7.237 -8.570 1.00 94.75 88 GLN A CA 1
ATOM 700 C C . GLN A 1 88 ? 0.388 6.347 -7.851 1.00 94.75 88 GLN A C 1
ATOM 702 O O . GLN A 1 88 ? -0.090 6.726 -6.780 1.00 94.75 88 GLN A O 1
ATOM 707 N N . ALA A 1 89 ? 0.099 5.156 -8.387 1.00 93.25 89 ALA A N 1
ATOM 708 C CA . ALA A 1 89 ? -0.820 4.203 -7.765 1.00 93.25 89 ALA A CA 1
ATOM 709 C C . ALA A 1 89 ? -0.332 3.759 -6.375 1.00 93.25 89 ALA A C 1
ATOM 711 O O . ALA A 1 89 ? -1.107 3.765 -5.418 1.00 93.25 89 ALA A O 1
ATOM 712 N N . PHE A 1 90 ? 0.963 3.454 -6.227 1.00 91.00 90 PHE A N 1
ATOM 713 C CA . PHE A 1 90 ? 1.552 3.154 -4.919 1.00 91.00 90 PHE A CA 1
ATOM 714 C C . PHE A 1 90 ? 1.437 4.329 -3.951 1.00 91.00 90 PHE A C 1
ATOM 716 O O . PHE A 1 90 ? 1.018 4.140 -2.811 1.00 91.00 90 PHE A O 1
ATOM 723 N N . ALA A 1 91 ? 1.778 5.538 -4.399 1.00 91.56 91 ALA A N 1
ATOM 724 C CA . ALA A 1 91 ? 1.722 6.727 -3.559 1.00 91.56 91 ALA A CA 1
ATOM 725 C C . ALA A 1 91 ? 0.288 7.033 -3.093 1.00 91.56 91 ALA A C 1
ATOM 727 O O . ALA A 1 91 ? 0.084 7.369 -1.927 1.00 91.56 91 ALA A O 1
ATOM 728 N N . ALA A 1 92 ? -0.703 6.892 -3.978 1.00 93.00 92 ALA A N 1
ATOM 729 C CA . ALA A 1 92 ? -2.113 7.058 -3.641 1.00 93.00 92 ALA A CA 1
ATOM 730 C C . ALA A 1 92 ? -2.567 6.027 -2.600 1.00 9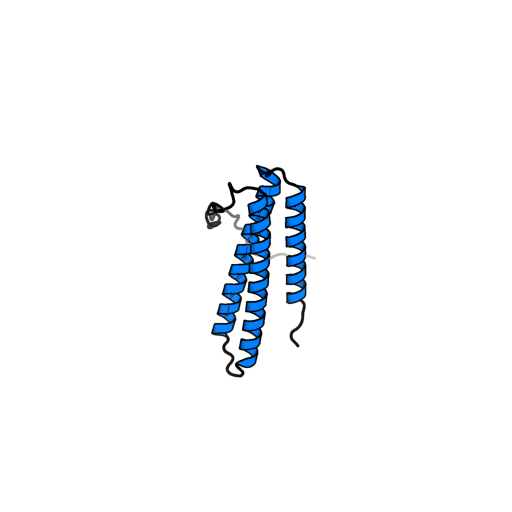3.00 92 ALA A C 1
ATOM 732 O O . ALA A 1 92 ? -3.103 6.413 -1.560 1.00 93.00 92 ALA A O 1
ATOM 733 N N . ALA A 1 93 ? -2.261 4.744 -2.822 1.00 92.69 93 ALA A N 1
ATOM 734 C CA . ALA A 1 93 ? -2.604 3.687 -1.879 1.00 92.69 93 ALA A CA 1
ATOM 735 C C . ALA A 1 93 ? -1.948 3.903 -0.504 1.00 92.69 93 ALA A C 1
ATOM 737 O O . ALA A 1 93 ? -2.596 3.728 0.525 1.00 92.69 93 ALA A O 1
ATOM 738 N N . SER A 1 94 ? -0.687 4.348 -0.463 1.00 91.94 94 SER A N 1
ATOM 739 C CA . SER A 1 94 ? 0.012 4.654 0.793 1.00 91.94 94 SER A CA 1
ATOM 740 C C . SER A 1 94 ? -0.569 5.827 1.554 1.00 91.94 94 SER A C 1
ATOM 742 O O . SER A 1 94 ? -0.743 5.721 2.767 1.00 91.94 94 SER A O 1
ATOM 744 N N . ARG A 1 95 ? -0.948 6.912 0.874 1.00 94.38 95 ARG A N 1
ATOM 745 C CA . ARG A 1 95 ? -1.645 8.018 1.544 1.00 94.38 95 ARG A CA 1
ATOM 746 C C . ARG A 1 95 ? -2.958 7.560 2.168 1.00 94.38 95 ARG A C 1
ATOM 748 O O . ARG A 1 95 ? -3.255 7.944 3.295 1.00 94.38 95 ARG A O 1
ATOM 755 N N . GLU A 1 96 ? -3.717 6.729 1.461 1.00 95.88 96 GLU A N 1
ATOM 756 C CA . GLU A 1 96 ? -4.993 6.245 1.975 1.00 95.88 96 GLU A CA 1
ATOM 757 C C . GLU A 1 96 ? -4.820 5.286 3.157 1.00 95.88 96 GLU A C 1
ATOM 759 O O . GLU A 1 96 ? -5.515 5.435 4.157 1.00 95.88 96 GLU A O 1
ATOM 764 N N . VAL A 1 97 ? -3.859 4.355 3.109 1.00 95.50 97 VAL A N 1
ATOM 765 C CA . VAL A 1 97 ? -3.601 3.462 4.252 1.00 95.50 97 VAL A CA 1
ATOM 766 C C . VAL A 1 97 ? -3.157 4.240 5.492 1.00 95.50 97 VAL A C 1
ATOM 768 O O . VAL A 1 97 ? -3.642 3.947 6.584 1.00 95.50 97 VAL A O 1
ATOM 771 N N . LEU A 1 98 ? -2.302 5.257 5.340 1.00 94.44 98 LEU A N 1
ATOM 772 C CA . LEU A 1 98 ? -1.909 6.128 6.454 1.00 94.44 98 LEU A CA 1
ATOM 773 C C . LEU A 1 98 ? -3.108 6.886 7.037 1.00 94.44 98 LEU A C 1
ATOM 775 O O . LEU A 1 98 ? -3.221 7.027 8.254 1.00 94.44 98 LEU A O 1
ATOM 779 N N . ALA A 1 99 ? -4.026 7.344 6.184 1.00 95.69 99 ALA A N 1
ATOM 780 C CA . ALA A 1 99 ? -5.250 7.989 6.637 1.00 95.69 99 ALA A CA 1
ATOM 781 C C . ALA A 1 99 ? -6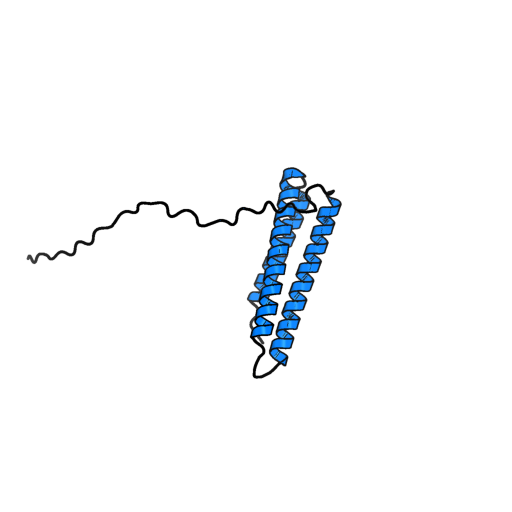.168 7.009 7.390 1.00 95.69 99 ALA A C 1
ATOM 783 O O . ALA A 1 99 ? -6.700 7.367 8.439 1.00 95.69 99 ALA A O 1
ATOM 784 N N . VAL A 1 100 ? -6.314 5.769 6.907 1.00 95.44 100 VAL A N 1
ATOM 785 C CA . VAL A 1 100 ? -7.080 4.721 7.601 1.00 95.44 100 VAL A CA 1
ATOM 786 C C . VAL A 1 100 ? -6.439 4.367 8.949 1.00 95.44 100 VAL A C 1
ATOM 788 O O . VAL A 1 100 ? -7.155 4.213 9.936 1.00 95.44 100 VAL A O 1
ATOM 791 N N . GLU A 1 101 ? -5.107 4.265 9.026 1.00 96.56 101 GLU A N 1
ATOM 792 C CA . GLU A 1 101 ? -4.388 4.045 10.291 1.00 96.56 101 GLU A CA 1
ATOM 793 C C . GLU A 1 101 ? -4.684 5.166 11.296 1.00 96.56 101 GLU A C 1
ATOM 795 O O . GLU A 1 101 ? -5.042 4.880 12.440 1.00 96.56 101 GLU A O 1
ATOM 800 N N . ALA A 1 102 ? -4.576 6.428 10.871 1.00 95.25 102 ALA A N 1
ATOM 801 C CA . ALA A 1 102 ? -4.834 7.588 11.722 1.00 95.25 102 ALA A CA 1
ATOM 802 C C . ALA A 1 102 ? -6.294 7.642 12.207 1.00 95.25 102 ALA A C 1
ATOM 804 O O . ALA A 1 102 ? -6.544 7.911 13.383 1.00 95.25 102 ALA A O 1
ATOM 805 N N . GLU A 1 103 ? -7.249 7.330 11.330 1.00 95.50 103 GLU A N 1
ATOM 806 C CA . GLU A 1 103 ? -8.675 7.251 11.656 1.00 95.50 103 GLU A CA 1
ATOM 807 C C . GLU A 1 103 ? -8.966 6.154 12.698 1.00 95.50 103 GLU A C 1
ATOM 809 O O . GLU A 1 103 ? -9.711 6.364 13.660 1.00 95.50 103 GLU A O 1
ATOM 814 N N . LEU A 1 104 ? -8.354 4.976 12.532 1.00 96.00 104 LEU A N 1
ATOM 815 C CA . LEU A 1 104 ? -8.488 3.867 13.475 1.00 96.00 104 LEU A CA 1
ATOM 816 C C . LEU A 1 104 ? -7.839 4.191 14.823 1.00 96.00 104 LEU A C 1
ATOM 818 O O . LEU A 1 104 ? 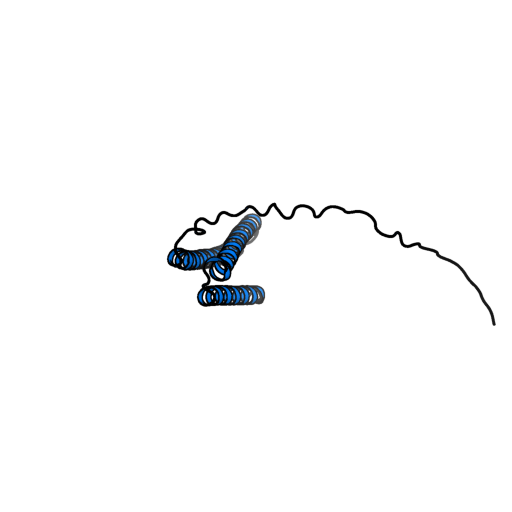-8.425 3.880 15.856 1.00 96.00 104 LEU A O 1
ATOM 822 N N . ALA A 1 105 ? -6.658 4.809 14.835 1.00 95.44 105 ALA A N 1
ATOM 823 C CA . ALA A 1 105 ? -5.943 5.139 16.065 1.00 95.44 105 ALA A CA 1
ATOM 824 C C . ALA A 1 105 ? -6.613 6.270 16.863 1.00 95.44 105 ALA A C 1
ATOM 826 O O . ALA A 1 105 ? -6.609 6.225 18.091 1.00 95.44 105 ALA A O 1
ATOM 827 N N . GLY A 1 106 ? -7.157 7.275 16.172 1.00 93.50 106 GLY A N 1
ATOM 828 C CA . GLY A 1 106 ? -7.747 8.466 16.780 1.00 93.50 106 GLY A CA 1
ATOM 829 C C . GLY A 1 106 ? -9.269 8.360 16.927 1.00 93.50 106 GLY A C 1
ATOM 830 O O . GLY A 1 106 ? -9.726 7.771 17.907 1.00 93.50 106 GLY A O 1
ATOM 831 N N . PRO A 1 107 ? -10.064 8.916 15.988 1.00 92.94 107 PRO A N 1
ATOM 832 C CA . PRO A 1 107 ? -11.520 9.059 16.117 1.00 92.94 107 PRO A CA 1
ATOM 833 C C . PRO A 1 107 ? -12.272 7.785 16.507 1.00 92.94 107 PRO A C 1
ATOM 835 O O . PRO A 1 107 ? -13.258 7.843 17.239 1.00 92.94 107 PRO A O 1
ATOM 838 N N . ARG A 1 108 ? -11.811 6.623 16.034 1.00 92.81 108 ARG A N 1
ATOM 839 C CA . ARG A 1 108 ? -12.495 5.342 16.258 1.00 92.81 108 ARG A CA 1
ATOM 840 C C . ARG A 1 108 ? -11.987 4.573 17.473 1.00 92.81 108 ARG A C 1
ATOM 842 O O . ARG A 1 108 ? -12.573 3.541 17.802 1.00 92.81 108 ARG A O 1
ATOM 849 N N . ALA A 1 109 ? -10.913 5.047 18.110 1.00 94.31 109 ALA A N 1
ATOM 850 C CA . ALA A 1 109 ? -10.282 4.433 19.277 1.00 94.31 109 ALA A CA 1
ATOM 851 C C . ALA A 1 109 ? -10.039 2.913 19.119 1.00 94.31 109 ALA A C 1
ATOM 853 O O . ALA A 1 109 ? -10.298 2.123 20.023 1.00 94.31 109 ALA A O 1
ATOM 854 N N . GLN A 1 110 ? -9.529 2.497 17.954 1.00 96.44 110 GLN A N 1
ATOM 855 C CA . GLN A 1 110 ? -9.164 1.118 17.600 1.00 96.44 110 GLN A CA 1
ATOM 856 C C . GLN A 1 110 ? -7.634 0.940 17.473 1.00 96.44 110 GLN A C 1
ATOM 858 O O . GLN A 1 110 ? -7.134 0.592 16.395 1.00 96.44 110 GLN A O 1
ATOM 863 N N . PRO A 1 111 ? -6.848 1.128 18.550 1.00 95.00 111 PRO A N 1
ATOM 864 C CA . PRO A 1 111 ? -5.384 1.103 18.482 1.00 95.00 111 PRO A CA 1
ATOM 865 C C . PRO A 1 111 ? -4.813 -0.258 18.055 1.00 95.00 111 PRO A C 1
ATOM 867 O O . PRO A 1 111 ? -3.771 -0.310 17.404 1.00 95.00 111 PRO A O 1
ATOM 870 N N . LEU A 1 112 ? -5.499 -1.365 18.367 1.00 96.25 112 LEU A N 1
ATOM 871 C CA . LEU A 1 112 ? -5.095 -2.702 17.918 1.00 96.25 112 LEU A CA 1
ATOM 872 C C . LEU A 1 112 ? -5.254 -2.876 16.403 1.00 96.25 112 LEU A C 1
ATOM 874 O O . LEU A 1 112 ? -4.403 -3.480 15.761 1.00 96.25 112 LEU A O 1
ATOM 878 N N . LEU A 1 113 ? -6.322 -2.343 15.802 1.00 95.94 113 LEU A N 1
ATOM 879 C CA . LEU A 1 113 ? -6.466 -2.384 14.346 1.00 95.94 113 LEU A CA 1
ATOM 880 C C . LEU A 1 113 ? -5.448 -1.459 13.677 1.00 95.94 113 LEU A C 1
ATOM 882 O O . LEU A 1 113 ? -4.809 -1.870 12.713 1.00 95.94 113 LEU A O 1
ATOM 886 N N . ALA A 1 114 ? -5.233 -0.260 14.222 1.00 96.88 114 ALA A N 1
ATOM 887 C CA . ALA A 1 114 ? -4.216 0.657 13.717 1.00 96.88 114 ALA A CA 1
ATOM 888 C C . ALA A 1 114 ? -2.803 0.044 13.755 1.00 96.88 114 ALA A C 1
ATOM 890 O O . ALA A 1 114 ? -2.054 0.163 12.788 1.00 96.88 114 ALA A O 1
ATOM 891 N N . SER A 1 115 ? -2.445 -0.684 14.820 1.00 96.19 115 SER A N 1
ATOM 892 C CA . SER A 1 115 ? -1.135 -1.344 14.911 1.00 96.19 115 SER A CA 1
ATOM 893 C C . SER A 1 115 ? -0.957 -2.454 13.868 1.00 96.19 115 SER A C 1
ATOM 895 O O . SER A 1 115 ? 0.134 -2.599 13.311 1.00 96.19 115 SER A O 1
ATOM 897 N N . HIS A 1 116 ? -2.023 -3.190 13.533 1.00 96.25 116 HIS A N 1
ATOM 898 C CA . HIS A 1 116 ? -1.999 -4.148 12.426 1.00 96.25 116 HIS A CA 1
ATOM 899 C C . HIS A 1 116 ? -1.795 -3.457 11.074 1.00 96.25 116 HIS A C 1
ATOM 901 O O . HIS A 1 116 ? -0.985 -3.927 10.274 1.00 96.25 116 HIS A O 1
ATOM 907 N N . VAL A 1 117 ? -2.470 -2.328 10.828 1.00 95.81 117 VAL A N 1
ATOM 908 C CA . VAL A 1 117 ? -2.287 -1.537 9.598 1.00 95.81 117 VAL A CA 1
ATOM 909 C C . VAL A 1 117 ? -0.852 -1.020 9.485 1.00 95.81 117 VAL A C 1
ATOM 911 O O . VAL A 1 117 ? -0.225 -1.179 8.436 1.00 95.81 117 VAL A O 1
ATOM 914 N N . ARG A 1 118 ? -0.288 -0.500 10.581 1.00 95.75 118 ARG A N 1
ATOM 915 C CA . ARG A 1 118 ? 1.110 -0.059 10.634 1.00 95.75 118 ARG A CA 1
ATOM 916 C C . ARG A 1 118 ? 2.084 -1.193 10.336 1.00 95.75 118 ARG A C 1
ATOM 918 O O . ARG A 1 118 ? 2.988 -1.032 9.520 1.00 95.75 118 ARG A O 1
ATOM 925 N N . ARG A 1 119 ? 1.907 -2.357 10.973 1.00 95.00 119 ARG A N 1
ATOM 926 C CA . ARG A 1 119 ? 2.749 -3.536 10.711 1.00 95.00 119 ARG A CA 1
ATOM 927 C C . ARG A 1 119 ? 2.679 -3.941 9.238 1.00 95.00 119 ARG A C 1
ATOM 929 O O . ARG A 1 119 ? 3.695 -4.303 8.654 1.00 95.00 119 ARG A O 1
ATOM 936 N N . LEU A 1 120 ? 1.500 -3.847 8.629 1.00 92.19 120 LEU A N 1
ATOM 937 C CA . LEU A 1 120 ? 1.326 -4.102 7.206 1.00 92.19 120 LEU A CA 1
ATOM 938 C C . LEU A 1 120 ? 2.084 -3.083 6.330 1.00 92.19 120 LEU A C 1
ATOM 940 O O . LEU A 1 120 ? 2.749 -3.507 5.390 1.00 92.19 120 LEU A O 1
ATOM 944 N N . GLN A 1 121 ? 2.091 -1.785 6.665 1.00 90.94 121 GLN A N 1
ATOM 945 C CA . GLN A 1 121 ? 2.952 -0.799 5.982 1.00 90.94 121 GLN A CA 1
ATOM 946 C C . GLN A 1 121 ? 4.448 -1.136 6.104 1.00 90.94 121 GLN A C 1
ATOM 948 O O . GLN A 1 121 ? 5.164 -1.115 5.107 1.00 90.94 121 GLN A O 1
ATOM 953 N N . GLN A 1 122 ? 4.919 -1.533 7.287 1.00 91.38 122 GLN A N 1
ATOM 954 C CA . GLN A 1 122 ? 6.329 -1.896 7.501 1.00 91.38 122 GLN A CA 1
ATOM 955 C C . GLN A 1 122 ? 6.766 -3.107 6.658 1.00 91.38 122 GLN A C 1
ATOM 957 O O . GLN A 1 122 ? 7.885 -3.154 6.137 1.00 91.38 122 GLN A O 1
ATOM 962 N N . LEU A 1 123 ? 5.881 -4.097 6.496 1.00 90.50 123 LEU A N 1
ATOM 963 C CA . LEU A 1 123 ? 6.137 -5.256 5.636 1.00 90.50 123 LEU A CA 1
ATOM 964 C C . LEU A 1 123 ? 6.250 -4.852 4.158 1.00 90.50 123 LEU A C 1
ATOM 966 O O . LEU A 1 123 ? 7.098 -5.377 3.435 1.00 90.50 123 LEU A O 1
ATOM 970 N N . GLU A 1 124 ? 5.435 -3.901 3.705 1.00 86.75 124 GLU A N 1
ATOM 971 C CA . GLU A 1 124 ? 5.521 -3.366 2.343 1.00 86.75 124 GLU A CA 1
ATOM 972 C C . GLU A 1 124 ? 6.791 -2.551 2.102 1.00 86.75 124 GLU A C 1
ATOM 974 O O . GLU A 1 124 ? 7.431 -2.724 1.065 1.00 86.75 124 GLU A O 1
ATOM 979 N N . GLU A 1 125 ? 7.192 -1.706 3.052 1.00 86.38 125 GLU A N 1
ATOM 980 C CA . GLU A 1 125 ? 8.454 -0.962 2.985 1.00 86.38 125 GLU A CA 1
ATOM 981 C C . GLU A 1 125 ? 9.648 -1.914 2.891 1.00 86.38 125 GLU A C 1
ATOM 983 O O . GLU A 1 125 ? 10.525 -1.740 2.041 1.00 86.38 125 GLU A O 1
ATOM 988 N N . THR A 1 126 ? 9.637 -2.977 3.699 1.00 87.19 126 THR A N 1
ATOM 989 C CA . THR A 1 126 ? 10.652 -4.036 3.645 1.00 87.19 126 THR A CA 1
ATOM 990 C C . THR A 1 126 ? 10.682 -4.688 2.263 1.00 87.19 126 THR A C 1
ATOM 992 O O . THR A 1 126 ? 11.749 -4.824 1.666 1.00 87.19 126 THR A O 1
ATOM 995 N N . ARG A 1 127 ? 9.515 -5.023 1.695 1.00 82.31 127 ARG A N 1
ATOM 996 C CA . ARG A 1 127 ? 9.415 -5.597 0.345 1.00 82.31 127 ARG A CA 1
ATOM 997 C C . ARG A 1 127 ? 9.971 -4.652 -0.723 1.00 82.31 127 ARG A C 1
ATOM 999 O O . ARG A 1 127 ? 10.707 -5.102 -1.598 1.00 82.31 127 ARG A O 1
ATOM 1006 N N . LEU A 1 128 ? 9.645 -3.362 -0.660 1.00 79.00 128 LEU A N 1
ATOM 1007 C CA . LEU A 1 128 ? 10.175 -2.351 -1.581 1.00 79.00 128 LEU A CA 1
ATOM 1008 C C . LEU A 1 128 ? 11.698 -2.225 -1.465 1.00 79.00 128 LEU A C 1
ATOM 1010 O O . LEU A 1 128 ? 12.386 -2.158 -2.485 1.00 79.00 128 LEU A O 1
ATOM 1014 N N . ALA A 1 129 ? 12.233 -2.247 -0.243 1.00 79.38 129 ALA A N 1
ATOM 1015 C CA . ALA A 1 129 ? 13.670 -2.223 -0.008 1.00 79.38 129 ALA A CA 1
ATOM 1016 C C . ALA A 1 129 ? 14.365 -3.452 -0.617 1.00 79.38 129 ALA A C 1
ATOM 1018 O O . ALA A 1 129 ? 15.376 -3.282 -1.295 1.00 79.38 129 ALA A O 1
ATOM 1019 N N . THR A 1 130 ? 13.798 -4.654 -0.450 1.00 73.50 130 THR A N 1
ATOM 1020 C CA . THR A 1 130 ? 14.312 -5.891 -1.064 1.00 73.50 130 THR A CA 1
ATOM 1021 C C . THR A 1 130 ? 14.267 -5.850 -2.592 1.00 73.50 130 THR A C 1
ATOM 1023 O O . THR A 1 130 ? 15.206 -6.291 -3.248 1.00 73.50 130 THR A O 1
ATOM 1026 N N . VAL A 1 131 ? 13.196 -5.313 -3.186 1.00 70.56 131 VAL A N 1
ATOM 1027 C CA . VAL A 1 131 ? 13.106 -5.157 -4.648 1.00 70.56 131 VAL A CA 1
ATOM 1028 C C . VAL A 1 131 ? 14.163 -4.172 -5.154 1.00 70.56 131 VAL A C 1
ATOM 1030 O O . VAL A 1 131 ? 14.798 -4.438 -6.169 1.00 70.56 131 VAL A O 1
ATOM 1033 N N . ARG A 1 132 ? 14.403 -3.071 -4.431 1.00 65.62 132 ARG A N 1
ATOM 1034 C CA . ARG A 1 132 ? 15.429 -2.075 -4.776 1.00 65.62 132 ARG A CA 1
ATOM 1035 C C . ARG A 1 132 ? 16.857 -2.618 -4.662 1.00 65.62 132 ARG A C 1
ATOM 1037 O O . ARG A 1 132 ? 17.718 -2.186 -5.418 1.00 65.62 132 ARG A O 1
ATOM 1044 N N . SER A 1 133 ? 17.125 -3.508 -3.707 1.00 62.94 133 SER A N 1
ATOM 1045 C CA . SER A 1 133 ? 18.466 -4.061 -3.471 1.00 62.94 133 SER A CA 1
ATOM 1046 C C . SER A 1 133 ? 18.802 -5.281 -4.331 1.00 62.94 133 SER A C 1
ATOM 1048 O O . SER A 1 133 ? 19.938 -5.749 -4.286 1.00 62.94 133 SER A O 1
ATOM 1050 N N . ARG A 1 134 ? 17.853 -5.801 -5.120 1.00 54.69 134 ARG A N 1
ATOM 1051 C CA . ARG A 1 134 ? 18.104 -6.903 -6.051 1.00 54.69 134 ARG A CA 1
ATOM 1052 C C . ARG A 1 134 ? 18.836 -6.376 -7.299 1.00 54.69 134 ARG A C 1
ATOM 1054 O O . ARG A 1 134 ? 18.247 -5.577 -8.027 1.00 54.69 134 ARG A O 1
ATOM 1061 N N . PRO A 1 135 ? 20.081 -6.810 -7.578 1.00 35.66 135 PRO A N 1
ATOM 1062 C CA . PRO A 1 135 ? 20.780 -6.414 -8.797 1.00 35.66 135 PRO A CA 1
ATOM 1063 C C . PRO A 1 135 ? 20.070 -6.986 -10.039 1.00 35.66 135 PRO A C 1
ATOM 1065 O O . PRO A 1 135 ? 19.436 -8.047 -9.940 1.00 35.66 135 PRO A O 1
ATOM 1068 N N . PRO A 1 136 ? 20.139 -6.301 -11.198 1.00 42.91 136 PRO A N 1
ATOM 1069 C CA . PRO A 1 136 ? 19.664 -6.875 -12.452 1.00 42.91 136 PRO A CA 1
ATOM 1070 C C . PRO A 1 136 ? 20.474 -8.146 -12.784 1.00 42.91 136 PRO A C 1
ATOM 1072 O O . PRO A 1 136 ? 21.660 -8.192 -12.445 1.00 42.91 136 PRO A O 1
ATOM 1075 N N . PRO A 1 137 ? 19.837 -9.180 -13.369 1.00 47.56 137 PRO A N 1
ATOM 1076 C CA . PRO A 1 137 ? 20.529 -10.386 -13.820 1.00 47.56 137 PRO A CA 1
ATOM 1077 C C . PRO A 1 137 ? 21.509 -10.102 -14.963 1.00 47.56 137 PRO A C 1
ATOM 1079 O O . PRO A 1 137 ? 21.251 -9.155 -15.744 1.00 47.56 137 PRO A O 1
#

Secondary structure (DSSP, 8-state):
--------------------------------TTTTS-HHHHHHHHHHHHHHHHHHHHHHHHHHHHHHHT-SSP-HHHHHHHHHHHHHHHHHHHHHHHHHHHHHHTTT--HHHHHHHHHHHHHHHHHHHHHHHSPP-

Sequence (137 aa):
MIITEAAAESAVPAVPGDAKATGAPEREQLVWPWKDAAIRALVQRIHQLQAERAQAFRRLEEGHRQYLRSGPPYDFPRYRSTVHEVTQAFAAASREVLAVEAELAGPRAQPLLASHVRRLQQLEETRLATVRSRPPP

Foldseek 3Di:
DDDDDDDDDDDDDDDDDDPDPPDPPPPPPPPDPCLVPDPVVLVVVLVVLVVLLVVLVVQLVVLVVQQVVVPPVGPPVSNVVSVVVSVVSNVVSVVSLVVSLCSCVPVVVNPVVSVVSVVVVVVVVVVVVVVVPDDDD